Protein AF-A0A6A4C5V2-F1 (afdb_monomer_lite)

Radius of gyration: 22.09 Å; chains: 1; bounding box: 53×52×38 Å

InterPro domains:
  IPR008701 Necrosis inducing protein [PF05630] (44-68)
  IPR008701 Necrosis inducing protein [PTHR33657] (1-68)

Organism: NCBI:txid129364

Sequence (95 aa):
MNFRAVLIAVVASFAAVGADTAIIIPHDQVQPFPQPKPVTDVQKATLKYQPRLKIEDGCHPYPAVQANTVRRVTDDTFVSACSNVYLCHLCCDVY

pLDDT: mean 73.54, std 20.51, range [33.5, 97.5]

Foldseek 3Di:
DPVVVVVVVVVVVVVPDDPPDQDDDPQVPADDDDQDDDDDPVSVVCVVPPDDDDDPDDDDDTDPHHPNRDDPPPDCVVVVQVVDPVNVVVVVVPD

Structure (mmCIF, N/CA/C/O backbone):
data_AF-A0A6A4C5V2-F1
#
_entry.id   AF-A0A6A4C5V2-F1
#
loop_
_atom_site.group_PDB
_atom_site.id
_atom_site.type_symbol
_atom_site.label_atom_id
_atom_site.label_alt_id
_atom_site.label_comp_id
_atom_site.label_asym_id
_atom_site.label_entity_id
_atom_site.label_seq_id
_atom_site.pdbx_PDB_ins_code
_atom_site.Cartn_x
_atom_site.Cartn_y
_atom_site.Cartn_z
_atom_site.occupancy
_atom_site.B_iso_or_equiv
_atom_site.auth_seq_id
_atom_site.auth_comp_id
_atom_site.auth_asym_id
_atom_site.auth_atom_id
_atom_site.pdbx_PDB_model_num
ATOM 1 N N . MET A 1 1 ? 40.457 -36.933 21.133 1.00 59.03 1 MET A N 1
ATOM 2 C CA . MET A 1 1 ? 39.525 -35.878 20.665 1.00 59.03 1 MET A CA 1
ATOM 3 C C . MET A 1 1 ? 38.763 -36.388 19.452 1.00 59.03 1 MET A C 1
ATOM 5 O O . MET A 1 1 ? 39.384 -36.865 18.510 1.00 59.03 1 MET A O 1
ATOM 9 N N . ASN A 1 2 ? 37.430 -36.332 19.486 1.00 67.19 2 ASN A N 1
ATOM 10 C CA . ASN A 1 2 ? 36.561 -36.981 18.498 1.00 67.19 2 ASN A CA 1
ATOM 11 C C . ASN A 1 2 ? 36.341 -36.079 17.272 1.00 67.19 2 ASN A C 1
ATOM 13 O O . ASN A 1 2 ? 35.276 -35.493 17.110 1.00 67.19 2 ASN A O 1
ATOM 17 N N . PHE A 1 3 ? 37.349 -35.978 16.399 1.00 74.88 3 PHE A N 1
ATOM 18 C CA . PHE A 1 3 ? 37.332 -35.135 15.189 1.00 74.88 3 PHE A CA 1
ATOM 19 C C . PHE A 1 3 ? 36.106 -35.379 14.291 1.00 74.88 3 PHE A C 1
ATOM 21 O O . PHE A 1 3 ? 35.529 -34.445 13.748 1.00 74.88 3 PHE A O 1
ATOM 28 N N . ARG A 1 4 ? 35.635 -36.631 14.223 1.00 80.94 4 ARG A N 1
ATOM 29 C CA . ARG A 1 4 ? 34.404 -37.001 13.507 1.00 80.94 4 ARG A CA 1
ATOM 30 C C . ARG A 1 4 ? 33.158 -36.303 14.056 1.00 80.94 4 ARG A C 1
ATOM 32 O O . ARG A 1 4 ? 32.322 -35.870 13.276 1.00 80.94 4 ARG A O 1
ATOM 39 N N . ALA A 1 5 ? 33.049 -36.163 15.376 1.00 78.25 5 ALA A N 1
ATOM 40 C CA . ALA A 1 5 ? 31.916 -35.486 16.003 1.00 78.25 5 ALA A CA 1
ATOM 41 C C . ALA A 1 5 ? 31.940 -33.976 15.723 1.00 78.25 5 ALA A C 1
ATOM 43 O O . ALA A 1 5 ? 30.895 -33.380 15.484 1.00 78.25 5 ALA A O 1
ATOM 44 N N . VAL A 1 6 ? 33.137 -33.380 15.679 1.00 80.75 6 VAL A N 1
ATOM 45 C CA . VAL A 1 6 ? 33.324 -31.961 15.342 1.00 80.75 6 VAL A CA 1
ATOM 46 C C . VAL A 1 6 ? 32.899 -31.682 13.899 1.00 80.75 6 VAL A C 1
ATOM 48 O O . VAL A 1 6 ? 32.164 -30.732 13.654 1.00 80.75 6 VAL A O 1
ATOM 51 N N . LEU A 1 7 ? 33.293 -32.537 12.951 1.00 79.50 7 LEU A N 1
ATOM 52 C CA . LEU A 1 7 ? 32.913 -32.373 11.544 1.00 79.50 7 LEU A CA 1
ATOM 53 C C . LEU A 1 7 ? 31.399 -32.480 11.322 1.00 79.50 7 LEU A C 1
ATOM 55 O O . LEU A 1 7 ? 30.837 -31.697 10.562 1.00 79.50 7 LEU A O 1
ATOM 59 N N . ILE A 1 8 ? 30.733 -33.415 12.004 1.00 80.06 8 ILE A N 1
ATOM 60 C CA . ILE A 1 8 ? 29.277 -33.588 11.888 1.00 80.06 8 ILE A CA 1
ATOM 61 C C . ILE A 1 8 ? 28.539 -32.356 12.432 1.00 80.06 8 ILE A C 1
ATOM 63 O O . ILE A 1 8 ? 27.594 -31.886 11.803 1.00 80.06 8 ILE A O 1
ATOM 67 N N . ALA A 1 9 ? 28.998 -31.799 13.558 1.00 76.31 9 ALA A N 1
ATOM 68 C CA . ALA A 1 9 ? 28.400 -30.604 14.149 1.00 76.31 9 ALA A CA 1
ATOM 69 C C . ALA A 1 9 ? 28.504 -29.374 13.229 1.00 76.31 9 ALA A C 1
ATOM 71 O O . ALA A 1 9 ? 27.550 -28.606 13.133 1.00 76.31 9 ALA A O 1
ATOM 72 N N . VAL A 1 10 ? 29.627 -29.214 12.518 1.00 79.00 10 VAL A N 1
ATOM 73 C CA . VAL A 1 10 ? 29.820 -28.111 11.564 1.00 79.00 10 VAL A CA 1
ATOM 74 C C . VAL A 1 10 ? 28.911 -28.261 10.344 1.00 79.00 10 VAL A C 1
ATOM 76 O O . VAL A 1 10 ? 28.272 -27.302 9.942 1.00 79.00 10 VAL A O 1
ATOM 79 N N . VAL A 1 11 ? 28.791 -29.450 9.750 1.00 75.94 11 VAL A N 1
ATOM 80 C CA . VAL A 1 11 ? 27.930 -29.624 8.561 1.00 75.94 11 VAL A CA 1
ATOM 81 C C . VAL A 1 11 ? 26.450 -29.401 8.900 1.00 75.94 11 VAL A C 1
ATOM 83 O O . VAL A 1 11 ? 25.717 -28.813 8.105 1.00 75.94 11 VAL A O 1
ATOM 86 N N . ALA A 1 12 ? 26.016 -29.815 10.093 1.00 71.44 12 ALA A N 1
ATOM 87 C CA . ALA A 1 12 ? 24.636 -29.641 10.538 1.00 71.44 12 ALA A CA 1
ATOM 88 C C . ALA A 1 12 ? 24.234 -28.164 10.712 1.00 71.44 12 ALA A C 1
ATOM 90 O O . ALA A 1 12 ? 23.085 -27.822 10.440 1.00 71.44 12 ALA A O 1
ATOM 91 N N . SER A 1 13 ? 25.154 -27.280 11.118 1.00 66.25 13 SER A N 1
ATOM 92 C CA . SER A 1 13 ? 24.845 -25.854 11.291 1.00 66.25 13 SER A CA 1
ATOM 93 C C . SER A 1 13 ? 24.711 -25.093 9.966 1.00 66.25 13 SER A C 1
ATOM 95 O O . SER A 1 13 ? 23.929 -24.149 9.895 1.00 66.25 13 SER A O 1
ATOM 97 N N . PHE A 1 14 ? 25.392 -25.518 8.896 1.00 61.50 14 PHE A N 1
ATOM 98 C CA . PHE A 1 14 ? 25.268 -24.887 7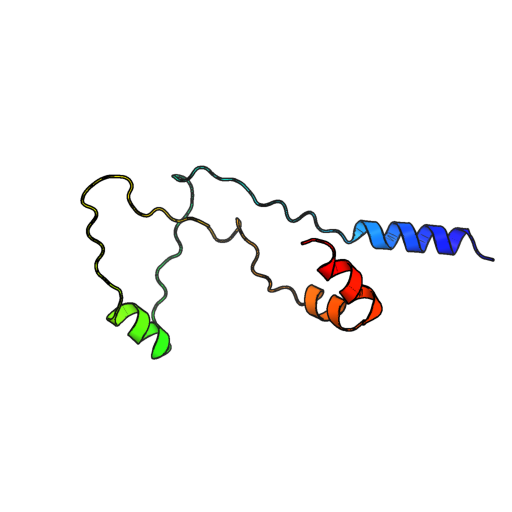.572 1.00 61.50 14 PHE A CA 1
ATOM 99 C C . PHE A 1 14 ? 23.965 -25.246 6.839 1.00 61.50 14 PHE A C 1
ATOM 101 O O . PHE A 1 14 ? 23.473 -24.450 6.042 1.00 61.50 14 PHE A O 1
ATOM 108 N N . ALA A 1 15 ? 23.371 -26.412 7.116 1.00 59.53 15 ALA A N 1
ATOM 109 C CA . ALA A 1 15 ? 22.147 -26.867 6.448 1.00 59.53 15 ALA A CA 1
ATOM 110 C C . ALA A 1 15 ? 20.869 -26.120 6.888 1.00 59.53 15 ALA A C 1
ATOM 112 O O . ALA A 1 15 ? 19.825 -26.277 6.260 1.00 59.53 15 ALA A O 1
ATOM 113 N N . ALA A 1 16 ? 20.936 -25.312 7.952 1.00 55.97 16 ALA A N 1
ATOM 114 C CA . ALA A 1 16 ? 19.792 -24.574 8.490 1.00 55.97 16 ALA A CA 1
ATOM 115 C C . ALA A 1 16 ? 19.555 -23.201 7.826 1.00 55.97 16 ALA A C 1
ATOM 117 O O . ALA A 1 16 ? 18.592 -22.518 8.173 1.00 55.97 16 ALA A O 1
ATOM 118 N N . VAL A 1 17 ? 20.398 -22.779 6.873 1.00 60.19 17 VAL A N 1
ATOM 119 C CA . VAL A 1 17 ? 20.190 -21.519 6.144 1.00 60.19 17 VAL A CA 1
ATOM 120 C C . VAL A 1 17 ? 19.107 -21.732 5.085 1.00 60.19 17 VAL A C 1
ATOM 122 O O . VAL A 1 17 ? 19.372 -22.178 3.970 1.00 60.19 17 VAL A O 1
ATOM 125 N N . GLY A 1 18 ? 17.861 -21.425 5.446 1.00 59.31 18 GLY A N 1
ATOM 126 C CA . GLY A 1 18 ? 16.778 -21.282 4.480 1.00 59.31 18 GLY A CA 1
ATOM 127 C C . GLY A 1 18 ? 17.110 -20.146 3.515 1.00 59.31 18 GLY A C 1
ATOM 128 O O . GLY A 1 18 ? 17.258 -19.000 3.932 1.00 59.31 18 GLY A O 1
ATOM 129 N N . ALA A 1 19 ? 17.264 -20.460 2.230 1.00 51.66 19 ALA A N 1
ATOM 130 C CA . ALA A 1 19 ? 17.444 -19.453 1.194 1.00 51.66 19 ALA A CA 1
ATOM 131 C C . ALA A 1 19 ? 16.122 -18.696 0.993 1.00 51.66 19 ALA A C 1
ATOM 133 O O . ALA A 1 19 ? 15.266 -19.109 0.212 1.00 51.66 19 ALA A O 1
ATOM 134 N N . ASP A 1 20 ? 15.946 -17.593 1.718 1.00 56.09 20 ASP A N 1
ATOM 135 C CA . ASP A 1 20 ? 14.846 -16.657 1.501 1.00 56.09 20 ASP A CA 1
ATOM 136 C C . ASP A 1 20 ? 15.158 -15.798 0.269 1.00 56.09 20 ASP A C 1
ATOM 138 O O . ASP A 1 20 ? 15.664 -14.681 0.354 1.00 56.09 20 ASP A O 1
ATOM 142 N N . THR A 1 21 ? 14.895 -16.345 -0.919 1.00 59.62 21 THR A N 1
ATOM 143 C CA . THR A 1 21 ? 15.012 -15.582 -2.163 1.00 59.62 21 THR A CA 1
ATOM 144 C C . THR A 1 21 ? 13.768 -14.724 -2.347 1.00 59.62 21 THR A C 1
ATOM 146 O O . THR A 1 21 ? 12.670 -15.252 -2.536 1.00 59.62 21 THR A O 1
ATOM 149 N N . ALA A 1 22 ? 13.934 -13.401 -2.329 1.00 64.94 22 ALA A N 1
ATOM 150 C CA . ALA A 1 22 ? 12.895 -12.485 -2.779 1.00 64.94 22 ALA A CA 1
ATOM 151 C C . ALA A 1 22 ? 12.542 -12.803 -4.242 1.00 64.94 22 ALA A C 1
ATOM 153 O O . ALA A 1 22 ? 13.400 -12.753 -5.126 1.00 64.94 22 ALA A O 1
ATOM 154 N N . ILE A 1 23 ? 11.283 -13.161 -4.497 1.00 71.88 23 ILE A N 1
ATOM 155 C CA . ILE A 1 23 ? 10.800 -13.451 -5.848 1.00 71.88 23 ILE A CA 1
ATOM 156 C C . ILE A 1 23 ? 10.499 -12.114 -6.528 1.00 71.88 23 ILE A C 1
ATOM 158 O O . ILE A 1 23 ? 9.592 -11.394 -6.109 1.00 71.88 23 ILE A O 1
ATOM 162 N N . ILE A 1 24 ? 11.261 -11.784 -7.573 1.00 83.88 24 ILE A N 1
ATOM 163 C CA . ILE A 1 24 ? 11.035 -10.587 -8.392 1.00 83.88 24 ILE A CA 1
ATOM 164 C C . ILE A 1 24 ? 9.927 -10.894 -9.403 1.00 83.88 24 ILE A C 1
ATOM 166 O O . ILE A 1 24 ? 10.040 -11.839 -10.182 1.00 83.88 24 ILE A O 1
ATOM 170 N N . ILE A 1 25 ? 8.862 -10.092 -9.388 1.00 85.75 25 ILE A N 1
ATOM 171 C CA . ILE A 1 25 ? 7.685 -10.239 -10.255 1.00 85.75 25 ILE A CA 1
ATOM 172 C C . ILE A 1 25 ? 7.479 -8.929 -11.033 1.00 85.75 25 ILE A C 1
ATOM 174 O O . ILE A 1 25 ? 7.716 -7.857 -10.467 1.00 85.75 25 ILE A O 1
ATOM 178 N N . PRO A 1 26 ? 7.048 -8.974 -12.309 1.00 89.69 26 PRO A N 1
ATOM 179 C CA . PRO A 1 26 ? 6.655 -7.778 -13.049 1.00 89.69 26 PRO A CA 1
ATOM 180 C C . PRO A 1 26 ? 5.572 -6.971 -12.316 1.00 89.69 26 PRO A C 1
ATOM 182 O O . PRO A 1 26 ? 4.643 -7.537 -11.742 1.00 89.69 26 PRO A O 1
ATOM 185 N N . HIS A 1 27 ? 5.667 -5.640 -12.361 1.00 87.06 27 HIS A N 1
ATOM 186 C CA . HIS A 1 27 ? 4.807 -4.709 -11.607 1.00 87.06 27 HIS A CA 1
ATOM 187 C C . HIS A 1 27 ? 3.295 -4.812 -11.899 1.00 87.06 27 HIS A C 1
ATOM 189 O O . HIS A 1 27 ? 2.469 -4.369 -11.107 1.00 87.06 27 HIS A O 1
ATOM 195 N N . ASP A 1 28 ? 2.936 -5.398 -13.035 1.00 91.12 28 ASP A N 1
ATOM 196 C CA . ASP A 1 28 ? 1.590 -5.564 -13.582 1.00 91.12 28 ASP A CA 1
ATOM 197 C C . ASP A 1 28 ? 0.999 -6.938 -13.245 1.00 91.12 28 ASP A C 1
ATOM 199 O O . ASP A 1 28 ? -0.194 -7.168 -13.426 1.00 91.12 28 ASP A O 1
ATOM 203 N N . GLN A 1 29 ? 1.828 -7.842 -12.720 1.00 90.94 29 GLN A N 1
ATOM 204 C CA . GLN A 1 29 ? 1.445 -9.195 -12.322 1.00 90.94 29 GLN A CA 1
ATOM 205 C C . GLN A 1 29 ? 1.332 -9.346 -10.800 1.00 90.94 29 GLN A C 1
ATOM 207 O O . GLN A 1 29 ? 1.011 -10.429 -10.312 1.00 90.94 29 GLN A O 1
ATOM 212 N N . VAL A 1 30 ? 1.590 -8.279 -10.037 1.00 91.75 30 VAL A N 1
ATOM 213 C CA . VAL A 1 30 ? 1.477 -8.305 -8.577 1.00 91.75 30 VAL A CA 1
ATOM 214 C C . VAL A 1 30 ? 0.003 -8.286 -8.168 1.00 91.75 30 VAL A C 1
ATOM 216 O O . VAL A 1 30 ? -0.737 -7.351 -8.476 1.00 91.75 30 VAL A O 1
ATOM 219 N N . GLN A 1 31 ? -0.424 -9.305 -7.422 1.00 92.69 31 GLN A N 1
ATOM 220 C CA . GLN A 1 31 ? -1.788 -9.409 -6.907 1.00 92.69 31 GLN A CA 1
ATOM 221 C C . GLN A 1 31 ? -2.004 -8.443 -5.718 1.00 92.69 31 GLN A C 1
ATOM 223 O O . GLN A 1 31 ? -1.338 -8.593 -4.689 1.00 92.69 31 GLN A O 1
ATOM 228 N N . PRO A 1 32 ? -2.958 -7.490 -5.787 1.00 91.88 32 PRO A N 1
ATOM 229 C CA . PRO A 1 32 ? -3.261 -6.603 -4.666 1.00 91.88 32 PRO A CA 1
ATOM 230 C C . PRO A 1 32 ? -3.852 -7.354 -3.468 1.00 91.88 32 PRO A C 1
ATOM 232 O O . PRO A 1 32 ? -4.618 -8.308 -3.626 1.00 91.88 32 PRO A O 1
ATOM 235 N N . PHE A 1 33 ? -3.587 -6.856 -2.259 1.00 92.62 33 PHE A N 1
ATOM 236 C CA . PHE A 1 33 ? -4.301 -7.314 -1.070 1.00 92.62 33 PHE A CA 1
ATOM 237 C C . PHE A 1 33 ? -5.735 -6.772 -1.056 1.00 92.62 33 PHE A C 1
ATOM 239 O O . PHE A 1 33 ? -5.942 -5.582 -1.314 1.00 92.62 33 PHE A O 1
ATOM 246 N N . PRO A 1 34 ? -6.732 -7.600 -0.702 1.00 91.56 34 PRO A N 1
ATOM 247 C CA . PRO A 1 34 ? -8.088 -7.115 -0.515 1.00 91.56 34 PRO A CA 1
ATOM 248 C C . PRO A 1 34 ? -8.134 -6.160 0.680 1.00 91.56 34 PRO A C 1
ATOM 250 O O . PRO A 1 34 ? -7.504 -6.403 1.712 1.00 91.56 34 PRO A O 1
ATOM 253 N N . GLN A 1 35 ? -8.911 -5.086 0.562 1.00 89.38 35 GLN A N 1
ATOM 254 C CA . GLN A 1 35 ? -9.123 -4.175 1.679 1.00 89.38 35 GLN A CA 1
ATOM 255 C C . GLN A 1 35 ? -9.871 -4.919 2.804 1.00 89.38 35 GLN A C 1
ATOM 257 O O . GLN A 1 35 ? -10.968 -5.437 2.571 1.00 89.38 35 GLN A O 1
ATOM 262 N N . PRO A 1 36 ? -9.296 -5.025 4.015 1.00 86.88 36 PRO A N 1
ATOM 263 C CA . PRO A 1 36 ? -9.915 -5.776 5.097 1.00 86.88 36 PRO A CA 1
ATOM 264 C C . PRO A 1 36 ? -11.148 -5.044 5.632 1.00 86.88 36 PRO A C 1
ATOM 266 O O . PRO A 1 36 ? -11.187 -3.813 5.691 1.00 86.88 36 PRO A O 1
ATOM 269 N N . LYS A 1 37 ? -12.148 -5.808 6.085 1.00 93.06 37 LYS A N 1
ATOM 270 C CA . LYS A 1 37 ? -13.272 -5.238 6.836 1.00 93.06 37 LYS A CA 1
ATOM 271 C C . LYS A 1 37 ? -12.746 -4.753 8.192 1.00 93.06 37 LYS A C 1
ATOM 273 O O . LYS A 1 37 ? -12.180 -5.564 8.926 1.00 93.06 37 LYS A O 1
ATOM 278 N N . PRO A 1 38 ? -12.909 -3.467 8.535 1.00 93.50 38 PRO A N 1
ATOM 279 C CA . PRO A 1 38 ? -12.330 -2.915 9.750 1.00 93.50 38 PRO A CA 1
ATOM 280 C C . PRO A 1 38 ? -13.056 -3.473 10.980 1.00 93.50 38 PRO A C 1
ATOM 282 O O . PRO A 1 38 ? -14.262 -3.277 11.138 1.00 93.50 38 PRO A O 1
ATOM 285 N N . VAL A 1 39 ? -12.324 -4.153 11.860 1.00 96.06 39 VAL A N 1
ATOM 286 C CA . VAL A 1 39 ? -12.876 -4.696 13.113 1.00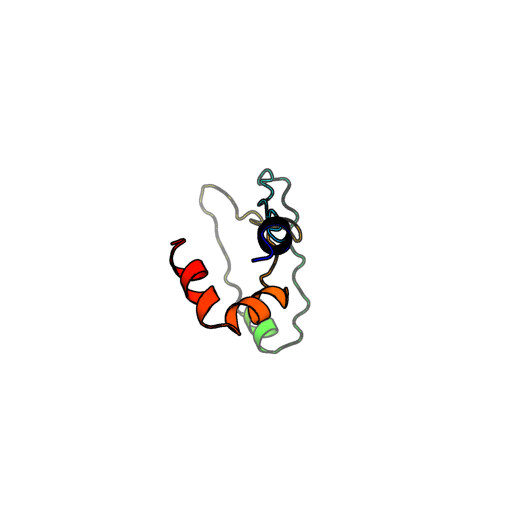 96.06 39 VAL A CA 1
ATOM 287 C C . VAL A 1 39 ? -12.565 -3.791 14.300 1.00 96.06 39 VAL A C 1
ATOM 289 O O . VAL A 1 39 ? -13.438 -3.553 15.133 1.00 96.06 39 VAL A O 1
ATOM 292 N N . THR A 1 40 ? -11.360 -3.218 14.347 1.00 96.94 40 THR A N 1
ATOM 293 C CA . THR A 1 40 ? -10.942 -2.307 15.421 1.00 96.94 40 THR A CA 1
ATOM 294 C C . THR A 1 40 ? -11.221 -0.849 15.067 1.00 96.94 40 THR A C 1
ATOM 296 O O . THR A 1 40 ? -11.263 -0.474 13.893 1.00 96.94 40 THR A O 1
ATOM 299 N N . ASP A 1 41 ? -11.379 0.007 16.077 1.00 97.25 41 ASP A N 1
ATOM 300 C CA . ASP A 1 41 ? -11.643 1.434 15.849 1.00 97.25 41 ASP A CA 1
ATOM 301 C C . ASP A 1 41 ? -10.477 2.142 15.156 1.00 97.25 41 ASP A C 1
ATOM 303 O O . ASP A 1 41 ? -10.700 3.033 14.339 1.00 97.25 41 ASP A O 1
ATOM 307 N N . VAL A 1 42 ? -9.245 1.673 15.382 1.00 96.62 42 VAL A N 1
ATOM 308 C CA . VAL A 1 42 ? -8.061 2.132 14.644 1.00 96.62 42 VAL A CA 1
ATOM 309 C C . VAL A 1 42 ? -8.210 1.838 13.152 1.00 96.62 42 VAL A C 1
ATOM 311 O O . VAL A 1 42 ? -8.044 2.738 12.338 1.00 96.62 42 VAL A O 1
ATOM 314 N N . GLN A 1 43 ? -8.603 0.618 12.773 1.00 96.31 43 GLN A N 1
ATOM 315 C CA . GLN A 1 43 ? -8.802 0.261 11.363 1.00 96.31 43 GLN A CA 1
ATOM 316 C C . GLN A 1 43 ? -9.951 1.051 10.727 1.00 96.31 43 GLN A C 1
ATOM 318 O O . GLN A 1 43 ? -9.838 1.500 9.586 1.00 96.31 43 GLN A O 1
ATOM 323 N N . LYS A 1 44 ? -11.048 1.265 11.467 1.00 95.81 44 LYS A N 1
ATOM 324 C CA . LYS A 1 44 ? -12.159 2.114 11.005 1.00 95.81 44 LYS A CA 1
ATOM 325 C C . LYS A 1 44 ? -11.688 3.549 10.778 1.00 95.81 44 LYS A C 1
ATOM 327 O O . LYS A 1 44 ? -12.054 4.147 9.770 1.00 95.81 44 LYS A O 1
ATOM 332 N N . ALA A 1 45 ? -10.870 4.090 11.681 1.00 96.31 45 ALA A N 1
ATOM 333 C CA . ALA A 1 45 ? -10.294 5.421 11.543 1.00 96.31 45 ALA A CA 1
AT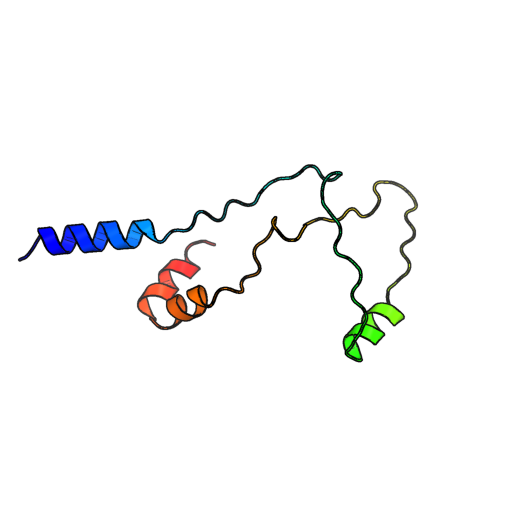OM 334 C C . ALA A 1 45 ? -9.351 5.501 10.335 1.00 96.31 45 ALA A C 1
ATOM 336 O O . ALA A 1 45 ? -9.467 6.437 9.550 1.00 96.31 45 ALA A O 1
ATOM 337 N N . THR A 1 46 ? -8.489 4.504 10.121 1.00 95.00 46 THR A N 1
ATOM 338 C CA . THR A 1 46 ? -7.606 4.446 8.946 1.00 95.00 46 THR A CA 1
ATOM 339 C C . THR A 1 46 ? -8.393 4.508 7.638 1.00 95.00 46 THR A C 1
ATOM 341 O O . THR A 1 46 ? -8.015 5.257 6.743 1.00 95.00 46 THR A O 1
ATOM 344 N N . LEU A 1 47 ? -9.509 3.779 7.533 1.00 93.25 47 LEU A N 1
ATOM 345 C CA . LEU A 1 47 ? -10.369 3.836 6.347 1.00 93.25 47 LEU A CA 1
ATOM 346 C C . LEU A 1 47 ? -11.131 5.162 6.240 1.00 93.25 47 LEU A C 1
ATOM 348 O O . LEU A 1 47 ? -11.235 5.729 5.157 1.00 93.25 47 LEU A O 1
ATOM 352 N N . LYS A 1 48 ? -11.638 5.686 7.362 1.00 93.44 48 LYS A N 1
ATOM 353 C CA . LYS A 1 48 ? -12.383 6.954 7.403 1.00 93.44 48 LYS A CA 1
ATOM 354 C C . LYS A 1 48 ? -11.527 8.151 6.991 1.00 93.44 48 LYS A C 1
ATOM 356 O O . LYS A 1 48 ? -12.029 9.060 6.338 1.00 93.44 48 LYS A O 1
ATOM 361 N N . TYR A 1 49 ? -10.264 8.162 7.403 1.00 95.94 49 TYR A N 1
ATOM 362 C CA . TYR A 1 49 ? -9.327 9.259 7.172 1.00 95.94 49 TYR A CA 1
ATOM 363 C C . TYR A 1 49 ? -8.331 8.960 6.045 1.00 95.94 49 TYR A C 1
ATOM 365 O O . TYR A 1 49 ? -7.289 9.608 5.958 1.00 95.94 49 TYR A O 1
ATOM 373 N N . GLN A 1 50 ? -8.643 8.003 5.165 1.00 94.69 50 GLN A N 1
ATOM 374 C CA . GLN A 1 50 ? -7.829 7.748 3.984 1.00 94.69 50 GLN A CA 1
ATOM 375 C C . GLN A 1 50 ? -7.856 8.984 3.059 1.00 94.69 50 GLN A C 1
ATOM 377 O O . GLN A 1 50 ? -8.938 9.433 2.666 1.00 94.69 50 GLN A O 1
ATOM 382 N N . PRO A 1 51 ? -6.696 9.564 2.704 1.00 96.44 51 PRO A N 1
ATOM 383 C CA . PRO A 1 51 ? -6.653 10.761 1.876 1.00 96.44 51 PRO A CA 1
ATOM 384 C C . PRO A 1 51 ? -7.063 10.454 0.434 1.00 96.44 51 PRO A C 1
ATOM 386 O O . PRO A 1 51 ? -6.880 9.342 -0.067 1.00 96.44 51 PRO A O 1
ATOM 389 N N . ARG A 1 52 ? -7.570 11.473 -0.270 1.00 96.00 52 ARG A N 1
ATOM 390 C CA . ARG A 1 52 ? -7.760 11.384 -1.720 1.00 96.00 52 ARG A CA 1
ATOM 391 C C . ARG A 1 52 ? -6.455 11.714 -2.426 1.00 96.00 52 ARG A C 1
ATOM 393 O O . ARG A 1 52 ? -5.872 12.765 -2.176 1.00 96.00 52 ARG A O 1
ATOM 400 N N . LEU A 1 53 ? -6.050 10.844 -3.341 1.00 94.94 53 LEU A N 1
ATOM 401 C CA . LEU A 1 53 ? -4.897 11.062 -4.202 1.00 94.94 53 LEU A CA 1
ATOM 402 C C . LEU A 1 53 ? -5.378 11.556 -5.569 1.00 94.94 53 LEU A C 1
ATOM 404 O O . LEU A 1 53 ? -6.164 10.874 -6.226 1.00 94.94 53 LEU A O 1
ATOM 408 N N . LYS A 1 54 ? -4.912 12.735 -5.991 1.00 96.75 54 LYS A N 1
ATOM 409 C CA . LYS A 1 54 ? -5.048 13.213 -7.370 1.00 96.75 54 LYS A CA 1
ATOM 410 C C . LYS A 1 54 ? -3.695 13.058 -8.055 1.00 96.75 54 LYS A C 1
ATOM 412 O O . LYS A 1 54 ? -2.686 13.489 -7.508 1.00 96.75 54 LYS A O 1
ATOM 417 N N . ILE A 1 55 ? -3.693 12.422 -9.219 1.00 96.56 55 ILE A N 1
ATOM 418 C CA . ILE A 1 55 ? -2.494 12.198 -10.027 1.00 96.56 55 ILE A CA 1
ATOM 419 C C . ILE A 1 55 ? -2.641 13.094 -11.248 1.00 96.56 55 ILE A C 1
ATOM 421 O O . ILE A 1 55 ? -3.560 12.893 -12.036 1.00 96.56 55 ILE A O 1
ATOM 425 N N . GLU A 1 56 ? -1.814 14.136 -11.326 1.00 97.50 56 GLU A N 1
ATOM 426 C CA . GLU A 1 56 ? -1.860 15.112 -12.426 1.00 97.50 56 GLU A CA 1
ATOM 427 C C . GLU A 1 56 ? -1.102 14.609 -13.657 1.00 97.50 56 GLU A C 1
ATOM 429 O O . GLU A 1 56 ? -1.516 14.878 -14.779 1.00 97.50 56 GLU A O 1
ATOM 434 N N . ASP A 1 57 ? -0.007 13.878 -13.442 1.00 96.75 57 ASP A N 1
ATOM 435 C CA . ASP A 1 57 ? 0.829 13.292 -14.487 1.00 96.75 57 ASP A CA 1
ATOM 436 C C . ASP A 1 57 ? 1.663 12.131 -13.905 1.00 96.75 57 ASP A C 1
ATOM 438 O O . ASP A 1 57 ? 1.838 12.028 -12.685 1.00 96.75 57 ASP A O 1
ATOM 442 N N . GLY A 1 58 ? 2.188 11.264 -14.771 1.00 95.00 58 GLY A N 1
ATOM 443 C CA . GLY A 1 58 ? 3.037 10.127 -14.413 1.00 95.00 58 GLY A CA 1
ATOM 444 C C . GLY A 1 58 ? 2.283 8.844 -14.040 1.00 95.00 58 GLY A C 1
ATOM 445 O O . GLY A 1 58 ? 1.151 8.599 -14.456 1.00 95.00 58 GLY A O 1
ATOM 446 N N . CYS A 1 59 ? 2.954 7.969 -13.286 1.00 93.56 59 CYS A N 1
ATOM 447 C CA . CYS A 1 59 ? 2.448 6.632 -12.971 1.00 93.56 59 CYS A CA 1
ATOM 448 C C . CYS A 1 59 ? 1.404 6.630 -11.843 1.00 93.56 59 CYS A C 1
ATOM 450 O O . CYS A 1 59 ? 1.505 7.363 -10.859 1.00 93.56 59 CYS A O 1
ATOM 452 N N . HIS A 1 60 ? 0.444 5.710 -11.948 1.00 93.69 60 HIS A N 1
ATOM 453 C CA . HIS A 1 60 ? -0.517 5.400 -10.890 1.00 93.69 60 HIS A CA 1
ATOM 454 C C . HIS A 1 60 ? 0.094 4.478 -9.818 1.00 93.69 60 HIS A C 1
ATOM 456 O O . HIS A 1 60 ? 1.060 3.771 -10.101 1.00 93.69 60 HIS A O 1
ATOM 462 N N . PRO A 1 61 ? -0.445 4.451 -8.585 1.00 92.94 61 PRO A N 1
ATOM 463 C CA . PRO A 1 61 ? -0.012 3.500 -7.569 1.00 92.94 61 PRO A CA 1
ATOM 464 C C . PRO A 1 61 ? -0.370 2.064 -7.978 1.00 92.94 61 PRO A C 1
ATOM 466 O O . PRO A 1 61 ? -1.542 1.742 -8.172 1.00 92.94 61 PRO A O 1
ATOM 469 N N . TYR A 1 62 ? 0.648 1.204 -8.051 1.00 92.62 62 TYR A N 1
ATOM 470 C CA . TYR A 1 62 ? 0.526 -0.242 -8.254 1.00 92.62 62 TYR A CA 1
ATOM 471 C C . TYR A 1 62 ? 0.856 -0.997 -6.957 1.00 92.62 62 TYR A C 1
ATOM 473 O O . TYR A 1 62 ? 1.608 -0.485 -6.120 1.00 92.62 62 TYR A O 1
ATOM 481 N N . PRO A 1 63 ? 0.300 -2.203 -6.749 1.00 91.88 63 PRO A N 1
ATOM 482 C CA . PRO A 1 63 ? 0.658 -3.042 -5.610 1.00 91.88 63 PRO A CA 1
ATOM 483 C C . PRO A 1 63 ? 2.145 -3.416 -5.665 1.00 91.88 63 PRO A C 1
ATOM 485 O O . PRO A 1 63 ? 2.621 -3.974 -6.645 1.00 91.88 63 PRO A O 1
ATOM 488 N N . ALA A 1 64 ? 2.883 -3.114 -4.596 1.00 89.81 64 ALA A N 1
ATOM 489 C CA . ALA A 1 64 ? 4.323 -3.366 -4.541 1.00 89.81 64 ALA A CA 1
ATOM 490 C C . ALA A 1 64 ? 4.671 -4.825 -4.205 1.00 89.81 64 ALA A C 1
ATOM 492 O O . ALA A 1 64 ? 5.733 -5.312 -4.578 1.00 89.81 64 ALA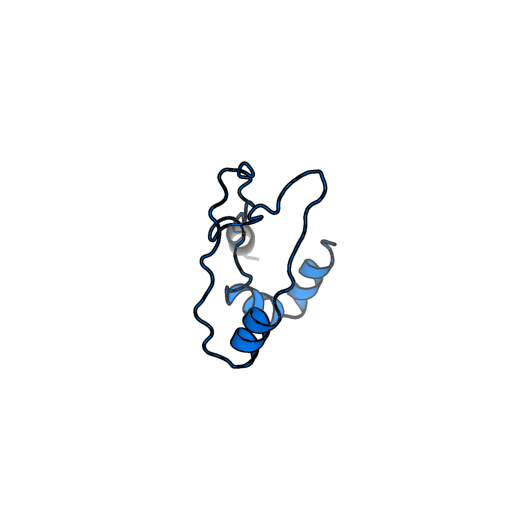 A O 1
ATOM 493 N N . VAL A 1 65 ? 3.799 -5.510 -3.459 1.00 89.44 65 VAL A N 1
ATOM 494 C CA . VAL A 1 65 ? 4.031 -6.866 -2.946 1.00 89.44 65 VAL A CA 1
ATOM 495 C C . VAL A 1 65 ? 2.728 -7.655 -2.927 1.00 89.44 65 VAL A C 1
ATOM 497 O O . VAL A 1 65 ? 1.645 -7.080 -2.811 1.00 89.44 65 VAL A O 1
ATOM 500 N N . GLN A 1 66 ? 2.849 -8.976 -2.986 1.00 89.06 66 GLN A N 1
ATOM 501 C CA . GLN A 1 66 ? 1.762 -9.932 -2.804 1.00 89.06 66 GLN A CA 1
ATOM 502 C C . GLN A 1 66 ? 2.134 -10.949 -1.711 1.00 89.06 66 GLN A C 1
ATOM 504 O O . GLN A 1 66 ? 3.255 -10.965 -1.204 1.00 89.06 66 GLN A O 1
ATOM 509 N N . ALA A 1 67 ? 1.189 -11.799 -1.307 1.00 82.25 67 ALA A N 1
ATOM 510 C CA . ALA A 1 67 ? 1.316 -12.631 -0.104 1.00 82.25 67 ALA A CA 1
ATOM 511 C C . ALA A 1 67 ? 2.561 -13.546 -0.051 1.00 82.25 67 ALA A C 1
ATOM 513 O O . ALA A 1 67 ? 3.004 -13.888 1.041 1.00 82.25 67 ALA A O 1
ATOM 514 N N . ASN A 1 68 ? 3.122 -13.940 -1.198 1.00 72.25 68 ASN A N 1
ATOM 515 C CA . ASN A 1 68 ? 4.265 -14.855 -1.295 1.00 72.25 68 ASN A CA 1
ATOM 516 C C . ASN A 1 68 ? 5.586 -14.181 -1.709 1.00 72.25 68 ASN A C 1
ATOM 518 O O . ASN A 1 68 ? 6.586 -14.878 -1.847 1.00 72.25 68 ASN A O 1
ATOM 522 N N . THR A 1 69 ? 5.611 -12.861 -1.921 1.00 61.75 69 THR A N 1
ATOM 523 C CA . THR A 1 69 ? 6.833 -12.153 -2.351 1.00 61.75 69 THR A CA 1
ATOM 524 C C . THR A 1 69 ? 7.645 -11.592 -1.189 1.00 61.75 69 THR A C 1
ATOM 526 O O . THR A 1 69 ? 8.818 -11.285 -1.366 1.00 61.75 69 THR A O 1
ATOM 529 N N . VAL A 1 70 ? 7.045 -11.465 -0.000 1.00 58.44 70 VAL A N 1
ATOM 530 C CA . VAL A 1 70 ? 7.715 -11.019 1.229 1.00 58.44 70 VAL A CA 1
ATOM 531 C C . VAL A 1 70 ? 7.213 -11.880 2.386 1.00 58.44 70 VAL A C 1
ATOM 533 O O . VAL A 1 70 ? 6.038 -11.796 2.752 1.00 58.44 70 VAL A O 1
ATOM 536 N N . ARG A 1 71 ? 8.074 -12.720 2.978 1.00 49.09 71 ARG A N 1
ATOM 537 C CA . ARG A 1 71 ? 7.716 -13.416 4.222 1.00 49.09 71 ARG A CA 1
ATOM 538 C C . ARG A 1 71 ? 7.648 -12.362 5.331 1.00 49.09 71 ARG A C 1
ATOM 540 O O . ARG A 1 71 ? 8.597 -11.604 5.521 1.00 49.09 71 ARG A O 1
ATOM 547 N N . ARG A 1 72 ? 6.533 -12.297 6.072 1.00 43.12 72 ARG A N 1
ATOM 548 C CA . ARG A 1 72 ? 6.541 -11.601 7.368 1.00 43.12 72 ARG A CA 1
ATOM 549 C C . ARG A 1 72 ? 7.639 -12.236 8.218 1.00 43.12 72 ARG A C 1
ATOM 551 O O . ARG A 1 72 ? 7.780 -13.456 8.203 1.00 43.12 72 ARG A O 1
ATOM 558 N N . VAL A 1 73 ? 8.343 -11.429 9.007 1.00 47.91 73 VAL A N 1
ATOM 559 C CA . VAL A 1 73 ? 9.114 -11.910 10.162 1.00 47.91 73 VAL A CA 1
ATOM 560 C C . VAL A 1 73 ? 8.112 -12.427 11.202 1.00 47.91 73 VAL A C 1
ATOM 562 O O . VAL A 1 73 ? 7.817 -11.793 12.205 1.00 47.91 73 VAL A O 1
ATOM 565 N N . THR A 1 74 ? 7.461 -13.530 10.876 1.00 51.62 74 THR A N 1
ATOM 566 C CA . THR A 1 74 ? 6.574 -14.306 11.729 1.00 51.62 74 THR A CA 1
ATOM 567 C C . THR A 1 74 ? 7.012 -15.735 11.530 1.00 51.62 74 THR A C 1
ATOM 569 O O . THR A 1 74 ? 6.354 -16.518 10.848 1.00 51.62 74 THR A O 1
ATOM 572 N N . ASP A 1 75 ? 8.195 -16.019 12.041 1.00 40.94 75 ASP A N 1
ATOM 573 C CA . ASP A 1 75 ? 8.562 -17.375 12.354 1.00 40.94 75 ASP A CA 1
ATOM 574 C C . ASP A 1 75 ? 9.341 -17.299 13.665 1.00 40.94 75 ASP A C 1
ATOM 576 O O . ASP A 1 75 ? 10.286 -16.516 13.810 1.00 40.94 75 ASP A O 1
ATOM 580 N N . ASP A 1 76 ? 8.886 -18.059 14.654 1.00 44.97 76 ASP A N 1
ATOM 581 C CA . ASP A 1 76 ? 9.419 -18.116 16.019 1.00 44.97 76 ASP A CA 1
ATOM 582 C C . ASP A 1 76 ? 10.896 -18.584 16.066 1.00 44.97 76 ASP A C 1
ATOM 584 O O . ASP A 1 76 ? 11.517 -18.682 17.125 1.00 44.97 76 ASP A O 1
ATOM 588 N N . THR A 1 77 ? 11.500 -18.816 14.899 1.00 49.47 77 THR A N 1
ATOM 589 C CA . THR A 1 77 ? 12.912 -19.117 14.674 1.00 49.47 77 THR A CA 1
ATOM 590 C C . THR A 1 77 ? 13.850 -17.942 14.973 1.00 49.47 77 THR A C 1
ATOM 592 O O . THR A 1 77 ? 14.984 -18.187 15.384 1.00 49.47 77 THR A O 1
ATOM 595 N N . PHE A 1 78 ? 13.408 -16.678 14.880 1.00 44.88 78 PHE A N 1
ATOM 596 C CA . PHE A 1 78 ? 14.255 -15.533 15.271 1.00 44.88 78 PHE A CA 1
ATOM 597 C C . PHE A 1 78 ? 14.355 -15.365 16.796 1.00 44.88 78 PHE A C 1
ATOM 599 O O . PHE A 1 78 ? 15.423 -15.054 17.325 1.00 44.88 78 PHE A O 1
ATOM 606 N N . VAL A 1 79 ? 13.276 -15.654 17.536 1.00 46.47 79 VAL A N 1
ATOM 607 C CA . VAL A 1 79 ? 13.289 -15.593 19.011 1.00 46.47 79 VAL A CA 1
ATOM 608 C C . VAL A 1 79 ? 14.277 -16.617 19.582 1.00 46.47 79 VAL A C 1
ATOM 610 O O . VAL A 1 79 ? 15.004 -16.310 20.527 1.00 46.47 79 VAL A O 1
ATOM 613 N N . SER A 1 80 ? 14.403 -17.790 18.949 1.00 43.44 80 SER A N 1
ATOM 614 C CA . SER A 1 80 ? 15.404 -18.795 19.328 1.00 43.44 80 SER A CA 1
ATOM 615 C C . SER A 1 80 ? 16.853 -18.350 19.077 1.00 43.44 80 SER A C 1
ATOM 617 O O . SER A 1 80 ? 17.747 -18.811 19.788 1.00 43.44 80 SER A O 1
ATOM 619 N N . ALA A 1 81 ? 17.111 -17.485 18.090 1.00 42.72 81 ALA A N 1
ATOM 620 C CA . ALA A 1 81 ? 18.457 -16.995 17.783 1.00 42.72 81 ALA A CA 1
ATOM 621 C C . ALA A 1 81 ? 18.915 -15.885 18.749 1.00 42.72 81 ALA A C 1
ATOM 623 O O . ALA A 1 81 ? 20.098 -15.803 19.074 1.00 42.72 81 ALA A O 1
ATOM 624 N N . CYS A 1 82 ? 17.984 -15.081 19.277 1.00 45.50 82 CYS A N 1
ATOM 625 C CA . CYS A 1 82 ? 18.285 -14.021 20.248 1.00 45.50 82 CYS A CA 1
ATOM 626 C C . CYS A 1 82 ? 18.397 -14.496 21.707 1.00 45.50 82 CYS A C 1
ATOM 628 O O . CYS A 1 82 ? 18.876 -13.740 22.552 1.00 45.50 82 CYS A O 1
ATOM 630 N N . SER A 1 83 ? 17.990 -15.727 22.039 1.00 51.59 83 SER A N 1
ATOM 631 C CA . SER A 1 83 ? 18.134 -16.250 23.410 1.00 51.59 83 SER A CA 1
ATOM 632 C C . SER A 1 83 ? 19.567 -16.639 23.788 1.00 51.59 83 SER A C 1
ATOM 634 O O . SER A 1 83 ? 19.827 -16.891 24.963 1.00 51.59 83 SER A O 1
ATOM 636 N N . ASN A 1 84 ? 20.511 -16.669 22.840 1.00 44.78 84 ASN A N 1
ATOM 637 C CA . ASN A 1 84 ? 21.915 -16.940 23.133 1.00 44.78 84 ASN A CA 1
ATOM 638 C C . ASN A 1 84 ? 22.780 -15.732 22.745 1.00 44.78 84 ASN A C 1
ATOM 640 O O . ASN A 1 84 ? 22.995 -15.461 21.566 1.00 44.78 84 ASN A O 1
ATOM 644 N N . VAL A 1 85 ? 23.279 -15.008 23.754 1.00 50.47 85 VAL A N 1
ATOM 645 C CA . VAL A 1 85 ? 24.060 -13.758 23.619 1.00 50.47 85 VAL A CA 1
ATOM 646 C C . VAL A 1 85 ? 25.234 -13.886 22.638 1.00 50.47 85 VAL A C 1
ATOM 648 O O . VAL A 1 85 ? 25.581 -12.915 21.971 1.00 50.47 85 VAL A O 1
ATOM 651 N N . TYR A 1 86 ? 25.805 -15.084 22.486 1.00 49.94 86 TYR A N 1
ATOM 652 C CA . TYR A 1 86 ? 26.904 -15.340 21.552 1.00 49.94 86 TYR A CA 1
ATOM 653 C C . TYR A 1 86 ? 26.503 -15.301 20.068 1.00 49.94 86 TYR A C 1
ATOM 655 O O . TYR A 1 86 ? 27.366 -15.067 19.226 1.00 49.94 86 TYR A O 1
ATOM 663 N N . LEU A 1 87 ? 25.224 -15.506 19.730 1.00 44.56 87 LEU A N 1
ATOM 664 C CA . LEU A 1 87 ? 24.746 -15.535 18.342 1.00 44.56 87 LEU A CA 1
ATOM 665 C C . LEU A 1 87 ? 24.251 -14.164 17.851 1.00 44.56 87 LEU A C 1
ATOM 667 O O . LEU A 1 87 ? 24.326 -13.884 16.658 1.00 44.56 87 LEU A O 1
ATOM 671 N N . CYS A 1 88 ? 23.830 -13.278 18.763 1.00 44.38 88 CYS A N 1
ATOM 672 C CA . CYS A 1 88 ? 23.407 -11.913 18.423 1.00 44.38 88 CYS A CA 1
ATOM 673 C C . CYS A 1 88 ? 24.513 -11.093 17.746 1.00 44.38 88 CYS A C 1
ATOM 675 O O . CYS A 1 88 ? 24.215 -10.281 16.874 1.00 44.38 88 CYS A O 1
ATOM 677 N N . HIS A 1 89 ? 25.780 -11.316 18.110 1.00 46.00 89 HIS A N 1
ATOM 678 C CA . HIS A 1 89 ? 26.888 -10.562 17.523 1.00 46.00 89 HIS A CA 1
ATOM 679 C C . HIS A 1 89 ? 27.045 -10.822 16.016 1.00 46.00 89 HIS A C 1
ATOM 681 O O . HIS A 1 89 ? 27.379 -9.897 15.289 1.00 46.00 89 HIS A O 1
ATOM 687 N N . LEU A 1 90 ? 26.717 -12.024 15.519 1.00 47.84 90 LEU A N 1
ATOM 688 C CA . LEU A 1 90 ? 26.810 -12.322 14.085 1.00 47.84 90 LEU A CA 1
ATOM 689 C C . LEU A 1 90 ? 25.661 -11.729 13.254 1.00 47.84 90 LEU A C 1
ATOM 691 O O . LEU A 1 90 ? 25.822 -11.553 12.051 1.00 47.84 90 LEU A O 1
ATOM 695 N N . CYS A 1 91 ? 24.514 -11.405 13.863 1.00 46.53 91 CYS A N 1
ATOM 696 C CA . CYS A 1 91 ? 23.402 -10.779 13.139 1.00 46.53 91 CYS A CA 1
ATOM 697 C C . CYS A 1 91 ? 23.587 -9.269 12.928 1.00 46.53 91 CYS A C 1
ATOM 699 O O . CYS A 1 91 ? 23.008 -8.730 11.990 1.00 46.53 91 CYS A O 1
ATOM 701 N N . CYS A 1 92 ? 24.373 -8.588 13.769 1.00 43.56 92 CYS A N 1
ATOM 702 C CA . CYS A 1 92 ? 24.582 -7.140 13.654 1.00 43.56 92 CYS A CA 1
ATOM 703 C C . CYS A 1 92 ? 25.725 -6.739 12.707 1.00 43.56 92 CYS A C 1
ATOM 705 O O . CYS A 1 92 ? 25.749 -5.590 12.286 1.00 43.56 92 CYS A O 1
ATOM 707 N N . ASP A 1 93 ? 26.631 -7.654 12.346 1.00 33.50 93 ASP A N 1
ATOM 708 C CA . ASP A 1 93 ? 27.761 -7.359 11.444 1.00 33.50 93 ASP A CA 1
ATOM 709 C C . ASP A 1 93 ? 27.411 -7.492 9.943 1.00 33.50 93 ASP A C 1
ATOM 711 O O . ASP A 1 93 ? 28.286 -7.379 9.087 1.00 33.50 93 ASP A O 1
ATOM 715 N N . VAL A 1 94 ? 26.137 -7.724 9.597 1.00 44.12 94 VAL A N 1
ATOM 716 C CA . VAL A 1 94 ? 25.646 -7.720 8.202 1.00 44.12 94 VAL A CA 1
ATOM 717 C C . VAL A 1 94 ? 24.741 -6.505 7.955 1.00 44.12 94 VAL A C 1
ATOM 719 O O . VAL A 1 94 ? 23.615 -6.634 7.473 1.00 44.12 94 VAL A O 1
ATOM 722 N N . TYR A 1 95 ? 25.236 -5.321 8.316 1.00 41.22 95 TYR A N 1
ATOM 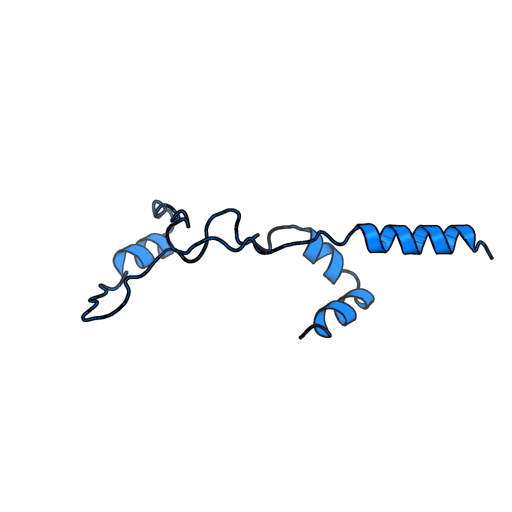723 C CA . TYR A 1 95 ? 24.738 -4.026 7.843 1.00 41.22 95 TYR A CA 1
ATOM 724 C C . TYR A 1 95 ? 25.882 -3.213 7.242 1.00 41.22 95 TYR A C 1
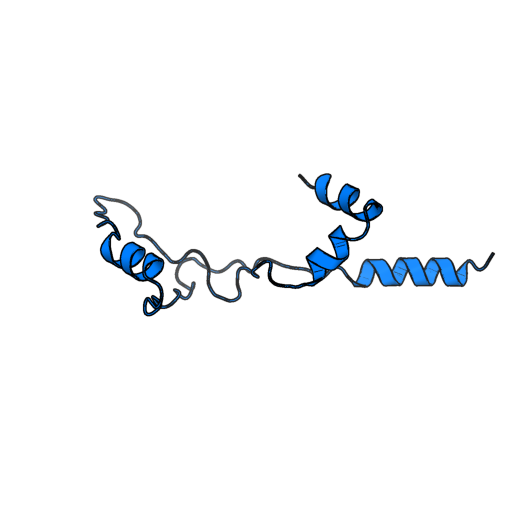ATOM 726 O O . TYR A 1 95 ? 26.993 -3.251 7.816 1.00 41.22 95 TYR A O 1
#

Secondary structure (DSSP, 8-state):
--HHHHHHHHHHHHTT----------TTSPPPPPPPPP-SHHHHHHHHTPPPP---SSPPP-----TTTS--S--THHHHHHTSHHHHHHHHS--